Protein AF-A0A7S0G365-F1 (afdb_monomer)

Sequence (136 aa):
HHSSVAAAFGAGLSSCVVVDIGHSSGYVVCIEDGTAVAESRVKIPYGGREVSAAIQVIADQYCERDICEGIDESDEETVLVAVKEQLCDASGEDNDSLAIANVVLKDDRNLRVSIGVGLRSVAVSGLFYPKLLHVL

Radius of gyration: 17.6 Å; Cα contacts (8 Å, |Δi|>4): 220; chains: 1; bounding box: 40×25×46 Å

Nearest PDB structures (foldseek):
  8qr1-assembly1_G  TM=7.376E-01  e=2.708E-07  Homo sapiens
  9c6n-assembly1_J  TM=7.480E-01  e=2.014E-07  Homo sapiens
  8xvt-assembly1_K  TM=7.606E-01  e=7.860E-07  Homo sapiens
  6uc4-assembly1_D  TM=7.571E-01  e=1.057E-06  Oryctolagus cuniculus
  8ib8-assembly1_S  TM=6.939E-01  e=6.660E-05  Homo sapiens

pLDDT: mean 89.51, std 8.68, range [53.69, 98.06]

InterPro domains:
  IPR004000 Actin family [PF00022] (3-58)
  IPR043129 ATPase, nucleotide binding domain [SSF53067] (12-106)

Mean predicted aligned error: 4.84 Å

Solvent-accessible surface area (backbone atoms only — not comparable to full-atom values): 7763 Å² total; per-residue (Å²): 117,68,64,53,42,50,50,30,57,76,70,72,40,46,60,49,75,42,76,48,76,36,55,70,32,26,36,35,33,36,32,51,84,62,38,70,45,74,89,55,55,42,81,36,89,47,27,56,47,40,32,32,52,27,37,53,45,52,27,66,75,72,42,98,56,54,90,55,68,93,54,55,80,91,44,39,64,58,47,37,47,38,40,43,76,71,61,42,43,81,80,77,80,71,59,100,52,76,45,74,30,79,34,72,45,96,84,72,47,78,45,80,49,77,45,53,48,70,58,24,32,56,24,52,45,17,81,84,41,58,66,49,45,74,71,91

Structure (mmCIF, N/CA/C/O backbone):
data_AF-A0A7S0G365-F1
#
_entry.id   AF-A0A7S0G365-F1
#
loop_
_atom_site.group_PDB
_atom_site.id
_atom_site.type_symbol
_atom_site.label_atom_id
_atom_site.label_alt_id
_atom_site.label_comp_id
_atom_site.label_asym_id
_atom_site.label_entity_id
_atom_site.label_seq_id
_atom_site.pdbx_PDB_ins_code
_atom_site.Cartn_x
_atom_site.Cartn_y
_atom_site.Cartn_z
_atom_site.occupancy
_atom_site.B_iso_or_equiv
_atom_site.auth_seq_id
_atom_site.auth_comp_id
_atom_site.auth_asym_id
_atom_site.auth_atom_id
_atom_site.pdbx_PDB_model_num
ATOM 1 N N . HIS A 1 1 ? -14.511 6.870 10.436 1.00 55.38 1 HIS A N 1
ATOM 2 C CA . HIS A 1 1 ? -15.273 6.638 11.689 1.00 55.38 1 HIS A CA 1
ATOM 3 C C . HIS A 1 1 ? -16.167 5.415 11.547 1.00 55.38 1 HIS A C 1
ATOM 5 O O . HIS A 1 1 ? -15.968 4.471 12.292 1.00 55.38 1 HIS A O 1
ATOM 11 N N . HIS A 1 2 ? -17.094 5.394 10.584 1.00 75.62 2 HIS A N 1
ATOM 12 C CA . HIS A 1 2 ? -17.941 4.218 10.335 1.00 75.62 2 HIS A CA 1
ATOM 13 C C . HIS A 1 2 ? -17.197 3.066 9.641 1.00 75.62 2 HIS A C 1
ATOM 15 O O . HIS A 1 2 ? -17.532 1.910 9.864 1.00 75.62 2 HIS A O 1
ATOM 21 N N . SER A 1 3 ? -16.153 3.376 8.866 1.00 87.38 3 SER A N 1
ATOM 22 C CA . SER A 1 3 ? -15.296 2.402 8.177 1.00 87.38 3 SER A CA 1
ATOM 23 C C . SER A 1 3 ? -14.653 1.380 9.120 1.00 87.38 3 SER A C 1
ATOM 25 O O . SER A 1 3 ? -14.693 0.191 8.837 1.00 87.38 3 SER A O 1
ATOM 27 N N . SER A 1 4 ? -14.135 1.807 10.275 1.00 92.94 4 SER A N 1
ATOM 28 C CA . SER A 1 4 ? -13.474 0.904 11.226 1.00 92.94 4 SER A CA 1
ATOM 29 C C . SER A 1 4 ? -14.434 -0.003 11.979 1.00 92.94 4 SER A C 1
ATOM 31 O O . SER A 1 4 ? -14.137 -1.171 12.190 1.00 92.94 4 SER A O 1
ATOM 33 N N . VAL A 1 5 ? -15.602 0.518 12.356 1.00 95.06 5 VAL A N 1
ATOM 34 C CA . VAL A 1 5 ? -16.660 -0.298 12.965 1.00 95.06 5 VAL A CA 1
ATOM 35 C C . VAL A 1 5 ? -17.181 -1.315 11.947 1.00 95.06 5 VAL A C 1
ATOM 37 O O . VAL A 1 5 ? -17.337 -2.486 12.274 1.00 95.06 5 VAL A O 1
ATOM 40 N N . ALA A 1 6 ? -17.376 -0.900 10.690 1.00 95.31 6 ALA A N 1
ATOM 41 C CA . ALA A 1 6 ? -17.756 -1.804 9.610 1.00 95.31 6 ALA A CA 1
ATOM 42 C C . ALA A 1 6 ? -16.692 -2.885 9.352 1.00 95.31 6 ALA A C 1
ATOM 44 O O . ALA A 1 6 ? -17.052 -4.044 9.174 1.00 95.31 6 ALA A O 1
ATOM 45 N N . ALA A 1 7 ? -15.401 -2.536 9.387 1.00 96.00 7 ALA A N 1
ATOM 46 C CA . ALA A 1 7 ? -14.306 -3.497 9.261 1.00 96.00 7 ALA A CA 1
ATOM 47 C C . ALA A 1 7 ? -14.306 -4.518 10.412 1.00 96.00 7 ALA A C 1
ATOM 49 O O . ALA A 1 7 ? -14.220 -5.718 10.164 1.00 96.00 7 ALA A O 1
ATOM 50 N N . ALA A 1 8 ? -14.480 -4.059 11.656 1.00 96.94 8 ALA A N 1
ATOM 51 C CA . ALA A 1 8 ? -14.575 -4.936 12.823 1.00 96.94 8 ALA A CA 1
ATOM 52 C C . ALA A 1 8 ? -15.781 -5.886 12.737 1.00 96.94 8 ALA A C 1
ATOM 54 O O . ALA A 1 8 ? -15.631 -7.089 12.948 1.00 96.94 8 ALA A O 1
ATOM 55 N N . PHE A 1 9 ? -16.955 -5.387 12.330 1.00 95.44 9 PHE A N 1
ATOM 56 C CA . PHE A 1 9 ? -18.125 -6.234 12.082 1.00 95.44 9 PHE A CA 1
ATOM 57 C C . PHE A 1 9 ? -17.911 -7.222 10.937 1.00 95.44 9 PHE A C 1
ATOM 59 O O . PHE A 1 9 ? -18.267 -8.389 11.080 1.00 95.44 9 PHE A O 1
ATOM 66 N N . GLY A 1 10 ? -17.299 -6.789 9.833 1.00 95.94 10 GLY A N 1
ATOM 67 C CA . GLY A 1 10 ? -16.944 -7.667 8.718 1.00 95.94 10 GLY A CA 1
ATOM 68 C C . GLY A 1 10 ? -15.988 -8.791 9.128 1.00 95.94 10 GLY A C 1
ATOM 69 O O . GLY A 1 10 ? -16.073 -9.889 8.585 1.00 95.94 10 GLY A O 1
ATOM 70 N N . ALA A 1 11 ? -15.134 -8.543 10.124 1.00 96.69 11 ALA A N 1
ATOM 71 C CA . ALA A 1 11 ? -14.239 -9.533 10.718 1.00 96.69 11 ALA A CA 1
ATOM 72 C C . ALA A 1 11 ? -14.871 -10.348 11.869 1.00 96.69 11 ALA A C 1
ATOM 74 O O . ALA A 1 11 ? -14.240 -11.274 12.372 1.00 96.69 11 ALA A O 1
ATOM 75 N N . GLY A 1 12 ? -16.094 -10.022 12.306 1.00 96.81 12 GLY A N 1
ATOM 76 C CA . GLY A 1 12 ? -16.760 -10.690 13.431 1.00 96.81 12 GLY A CA 1
ATOM 77 C C . GLY A 1 12 ? -16.153 -10.375 14.803 1.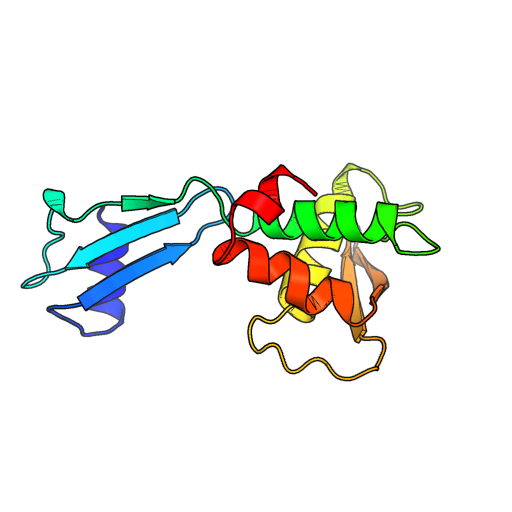00 96.81 12 GLY A C 1
ATOM 78 O O . GLY A 1 12 ? -16.288 -11.172 15.730 1.00 96.81 12 GLY A O 1
ATOM 79 N N . LEU A 1 13 ? -15.477 -9.233 14.944 1.00 97.06 13 LEU A N 1
ATOM 80 C CA . LEU A 1 13 ? -14.803 -8.819 16.172 1.00 97.06 13 LEU A CA 1
ATOM 81 C C . LEU A 1 13 ? -15.591 -7.697 16.856 1.00 97.06 13 LEU A C 1
ATOM 83 O O . LEU A 1 13 ? -15.786 -6.624 16.290 1.00 97.06 13 LEU A O 1
ATOM 87 N N . SER A 1 14 ? -16.032 -7.932 18.094 1.00 93.81 14 SER A N 1
ATOM 88 C CA . SER A 1 14 ? -16.685 -6.904 18.918 1.00 93.81 14 SER A CA 1
ATOM 89 C C . SER A 1 14 ? -15.685 -5.985 19.623 1.00 93.81 14 SER A C 1
ATOM 91 O O . SER A 1 14 ? -16.026 -4.846 19.934 1.00 93.81 14 SER A O 1
ATOM 93 N N . SER A 1 15 ? -14.457 -6.463 19.848 1.00 97.31 15 SER A N 1
ATOM 94 C CA . SER A 1 15 ? -13.352 -5.708 20.434 1.00 97.31 15 SER A CA 1
ATOM 95 C C . SER A 1 15 ? -12.052 -6.029 19.697 1.00 97.31 15 SER A C 1
ATOM 97 O O . SER A 1 15 ? -11.675 -7.196 19.574 1.00 97.31 15 SER A O 1
ATOM 99 N N . CYS A 1 16 ? -11.399 -5.007 19.146 1.00 98.00 16 CYS A N 1
ATOM 100 C CA . CYS A 1 16 ? -10.160 -5.139 18.376 1.00 98.00 16 CYS A CA 1
ATOM 101 C C . CYS A 1 16 ? -9.487 -3.778 18.161 1.00 98.00 16 CYS A C 1
ATOM 103 O O . CYS A 1 16 ? -10.066 -2.729 18.433 1.00 98.00 16 CYS A O 1
ATOM 105 N N . VAL A 1 17 ? -8.284 -3.779 17.588 1.00 97.88 17 VAL A N 1
ATOM 106 C CA . VAL A 1 17 ? -7.667 -2.572 17.023 1.00 97.88 17 VAL A CA 1
ATOM 107 C C . VAL A 1 17 ? -7.767 -2.654 15.508 1.00 97.88 17 VAL A C 1
ATOM 109 O O . VAL A 1 17 ? -7.342 -3.640 14.912 1.00 97.88 17 VAL A O 1
ATOM 112 N N . VAL A 1 18 ? -8.323 -1.618 14.887 1.00 97.62 18 VAL A N 1
ATOM 113 C CA . VAL A 1 18 ? -8.343 -1.484 13.431 1.00 97.62 18 VAL A CA 1
ATOM 114 C C . VAL A 1 18 ? -7.209 -0.561 13.022 1.00 97.62 18 VAL A C 1
ATOM 116 O O . VAL A 1 18 ? -7.151 0.585 13.471 1.00 97.62 18 VAL A O 1
ATOM 119 N N . VAL A 1 19 ? -6.331 -1.069 12.160 1.00 96.69 19 VAL A N 1
ATOM 120 C CA . VAL A 1 19 ? -5.300 -0.299 11.462 1.00 96.69 19 VAL A CA 1
ATOM 121 C C . VAL A 1 19 ? -5.712 -0.237 9.996 1.00 96.69 19 VAL A C 1
ATOM 123 O O . VAL A 1 19 ? -5.690 -1.248 9.300 1.00 96.69 19 VAL A O 1
ATOM 126 N N . ASP A 1 20 ? -6.142 0.936 9.549 1.00 94.94 20 ASP A N 1
ATOM 127 C CA . ASP A 1 20 ? -6.583 1.191 8.178 1.00 94.94 20 ASP A CA 1
ATOM 128 C C . ASP A 1 20 ? -5.510 2.030 7.482 1.00 94.94 20 ASP A C 1
ATOM 130 O O . ASP A 1 20 ? -5.277 3.177 7.871 1.00 94.94 20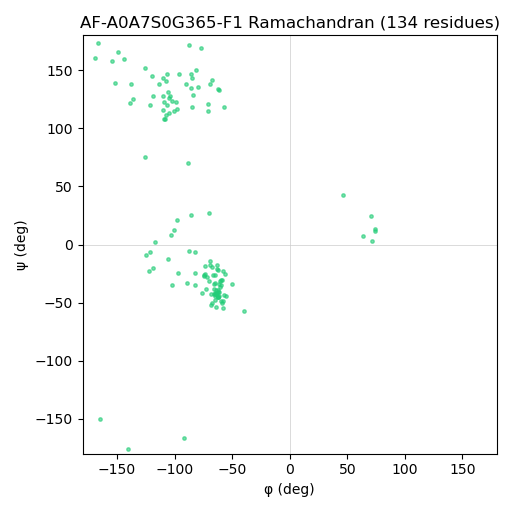 ASP A O 1
ATOM 134 N N . ILE A 1 21 ? -4.817 1.446 6.503 1.00 94.56 21 ILE A N 1
ATOM 135 C CA . ILE A 1 21 ? -3.787 2.120 5.706 1.00 94.56 21 ILE A CA 1
ATOM 136 C C . ILE A 1 21 ? -4.356 2.338 4.309 1.00 94.56 21 ILE A C 1
ATOM 138 O O . ILE A 1 21 ? -4.515 1.398 3.534 1.00 94.56 21 ILE A O 1
ATOM 142 N N . GLY A 1 22 ? -4.660 3.593 3.990 1.00 94.06 22 GLY A N 1
ATOM 143 C CA . GLY A 1 22 ? -5.161 3.984 2.682 1.00 94.06 22 GLY A CA 1
ATOM 144 C C . GLY A 1 22 ? -4.053 4.396 1.715 1.00 94.06 22 GLY A C 1
ATOM 145 O O . GLY A 1 22 ? -2.859 4.201 1.943 1.00 94.06 22 GLY A O 1
ATOM 146 N N . HIS A 1 23 ? -4.465 5.031 0.619 1.00 94.69 23 HIS A N 1
ATOM 147 C CA . HIS A 1 23 ? -3.545 5.515 -0.407 1.00 94.69 23 HIS A CA 1
ATOM 148 C C . HIS A 1 23 ? -2.665 6.675 0.090 1.00 94.69 23 HIS A C 1
ATOM 150 O O . HIS A 1 23 ? -1.457 6.572 -0.006 1.00 94.69 23 HIS A O 1
ATOM 156 N N . SER A 1 24 ? -3.219 7.745 0.667 1.00 93.06 24 SER A N 1
ATOM 157 C CA . SER A 1 24 ? -2.436 8.927 1.104 1.00 93.06 24 SER A CA 1
ATOM 158 C C . SER A 1 24 ? -2.482 9.190 2.612 1.00 93.06 24 SER A C 1
ATOM 160 O O . SER A 1 24 ? -2.017 10.218 3.099 1.00 93.06 24 SER A O 1
ATOM 162 N N . SER A 1 25 ? -3.170 8.332 3.359 1.00 94.00 25 SER A N 1
ATOM 163 C CA . SER A 1 25 ? -3.288 8.427 4.812 1.00 94.00 25 SER A CA 1
ATOM 164 C C . SER A 1 25 ? -3.918 7.161 5.365 1.00 94.00 25 SER A C 1
ATOM 166 O O . SER A 1 25 ? -4.651 6.470 4.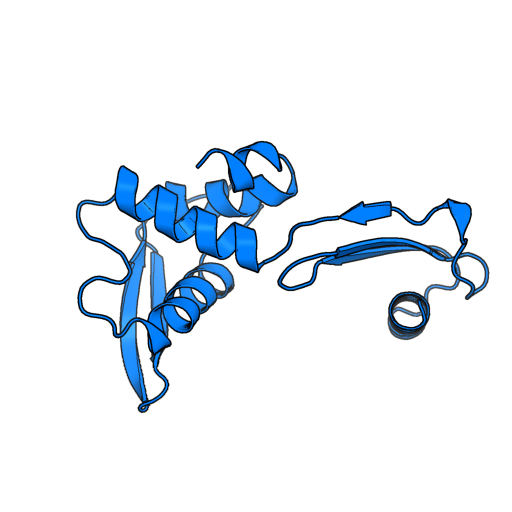656 1.00 94.00 25 SER A O 1
ATOM 168 N N . GLY A 1 26 ? -3.723 6.939 6.655 1.00 93.94 26 GLY A N 1
ATOM 169 C CA . GLY A 1 26 ? -4.380 5.894 7.415 1.00 93.94 26 GLY A CA 1
ATOM 170 C C . GLY A 1 26 ? -4.773 6.353 8.812 1.00 93.94 26 GLY A C 1
ATOM 171 O O . GLY A 1 26 ? -4.600 7.517 9.196 1.00 93.94 26 GLY A O 1
ATOM 172 N N . TYR A 1 27 ? -5.306 5.428 9.596 1.00 95.62 27 TYR A N 1
ATOM 173 C CA . TYR A 1 27 ? -5.583 5.649 11.005 1.00 95.62 27 TYR A CA 1
ATOM 174 C C . TYR A 1 27 ? -5.581 4.341 11.798 1.00 95.62 27 TYR A C 1
ATOM 176 O O . TYR A 1 27 ? -5.808 3.256 11.267 1.00 95.62 27 TYR A O 1
ATOM 184 N N . VAL A 1 28 ? -5.363 4.480 13.101 1.00 97.31 28 VAL A N 1
ATOM 185 C CA . VAL A 1 28 ? -5.515 3.425 14.103 1.00 97.31 28 VAL A CA 1
ATOM 186 C C . VAL A 1 28 ? -6.666 3.807 15.022 1.00 97.31 28 VAL A C 1
ATOM 188 O O . VAL A 1 28 ? -6.801 4.977 15.387 1.00 97.31 28 VAL A O 1
ATOM 191 N N . VAL A 1 29 ? -7.513 2.847 15.383 1.00 97.75 29 VAL A N 1
ATOM 192 C CA . VAL A 1 29 ? -8.594 3.059 16.353 1.00 97.75 29 VAL A CA 1
ATOM 193 C C . VAL A 1 29 ? -8.941 1.765 17.080 1.00 97.75 29 VAL A C 1
ATOM 195 O O . VAL A 1 29 ? -9.023 0.701 16.465 1.00 97.75 29 VAL A O 1
ATOM 198 N N . CYS A 1 30 ? -9.177 1.858 18.385 1.00 98.06 30 CYS A N 1
ATOM 199 C CA . CYS A 1 30 ? -9.727 0.763 19.173 1.00 98.06 30 CYS A CA 1
ATOM 200 C C . CYS A 1 30 ? -11.243 0.677 18.973 1.00 98.06 30 CYS A C 1
ATOM 202 O O . CYS A 1 30 ? -11.952 1.689 18.996 1.00 98.06 30 CYS A O 1
ATOM 204 N N . ILE A 1 31 ? -11.730 -0.544 18.793 1.00 97.88 31 ILE A N 1
ATOM 205 C CA . ILE A 1 31 ? -13.141 -0.902 18.819 1.00 97.88 31 ILE A CA 1
ATOM 206 C C . ILE A 1 31 ? -13.413 -1.620 20.137 1.00 97.88 31 ILE A C 1
ATOM 208 O O . ILE A 1 31 ? -12.682 -2.541 20.496 1.00 97.88 31 ILE A O 1
ATOM 212 N N . GLU A 1 32 ? -14.459 -1.205 20.839 1.00 97.25 32 GLU A N 1
ATOM 213 C CA . GLU A 1 32 ? -14.933 -1.810 22.081 1.00 97.25 32 GLU A CA 1
ATOM 214 C C . GLU A 1 32 ? -16.458 -1.922 22.020 1.00 97.25 32 GLU A C 1
ATOM 216 O O . GLU A 1 32 ? -17.149 -0.950 21.703 1.00 97.25 32 GLU A O 1
ATOM 221 N N . ASP A 1 33 ? -16.972 -3.136 22.220 1.00 95.31 33 ASP A N 1
ATOM 222 C CA . ASP A 1 33 ? -18.390 -3.495 22.099 1.00 95.31 33 ASP A CA 1
ATOM 223 C C . ASP A 1 33 ? -19.070 -2.952 20.829 1.00 95.31 33 ASP A C 1
ATOM 225 O O . ASP A 1 33 ? -20.193 -2.447 20.841 1.00 95.31 33 ASP A O 1
ATOM 229 N N . GLY A 1 34 ? -18.369 -3.050 19.693 1.00 92.12 34 GLY A N 1
ATOM 230 C CA . GLY A 1 34 ? -18.862 -2.584 18.393 1.00 92.12 34 GLY A CA 1
ATOM 231 C C . GLY A 1 34 ? -18.857 -1.061 18.219 1.00 92.12 34 GLY A C 1
ATOM 232 O O . GLY A 1 34 ? -19.446 -0.546 17.268 1.00 92.12 34 GLY A O 1
ATOM 233 N N . THR A 1 35 ? -18.187 -0.322 19.104 1.00 95.00 35 THR A N 1
ATOM 234 C CA . THR A 1 35 ? -18.071 1.139 19.043 1.00 95.00 35 THR A CA 1
ATOM 235 C C . THR A 1 35 ? -16.619 1.579 18.921 1.00 95.00 35 THR A C 1
ATOM 237 O O . THR A 1 35 ? -15.716 0.951 19.457 1.00 95.00 35 THR A O 1
ATOM 240 N N . ALA A 1 36 ? -16.367 2.661 18.183 1.00 96.38 36 ALA A N 1
ATOM 241 C CA . ALA A 1 36 ? -15.020 3.210 18.048 1.00 96.38 36 ALA A CA 1
ATOM 242 C C . ALA A 1 36 ? -14.690 4.152 19.216 1.00 96.38 36 ALA A C 1
ATOM 244 O O . ALA A 1 36 ? -15.313 5.211 19.334 1.00 96.38 36 ALA A O 1
ATOM 245 N N . VAL A 1 37 ? -13.664 3.819 20.001 1.00 96.81 37 VAL A N 1
ATOM 246 C CA . VAL A 1 37 ? -13.198 4.614 21.149 1.00 96.81 37 VAL A CA 1
ATOM 247 C C . VAL A 1 37 ? -12.524 5.891 20.649 1.00 96.81 37 VAL A C 1
ATOM 249 O O . VAL A 1 37 ? -11.500 5.837 19.959 1.00 96.81 37 VAL A O 1
ATOM 252 N N . ALA A 1 38 ? -13.102 7.055 20.952 1.00 94.50 38 ALA A N 1
ATOM 253 C CA . ALA A 1 38 ? -12.726 8.310 20.306 1.00 94.50 38 ALA A CA 1
ATOM 254 C C . ALA A 1 38 ? -11.295 8.760 20.634 1.00 94.50 38 ALA A C 1
ATOM 256 O O . ALA A 1 38 ? -10.576 9.219 19.748 1.00 94.50 38 ALA A O 1
ATOM 257 N N . GLU A 1 39 ? -10.879 8.561 21.877 1.00 96.38 39 GLU A N 1
ATOM 258 C CA . GLU A 1 39 ? -9.590 8.962 22.436 1.00 96.38 39 GLU A CA 1
ATOM 259 C C . GLU A 1 39 ? -8.436 8.077 21.942 1.00 96.38 39 GLU A C 1
ATOM 261 O O . GLU A 1 39 ? -7.279 8.481 21.999 1.00 96.38 39 GLU A O 1
ATOM 266 N N . SER A 1 40 ? -8.742 6.885 21.418 1.00 96.62 40 SER A N 1
ATOM 267 C CA . SER A 1 40 ? -7.744 5.949 20.878 1.00 96.62 40 SER A CA 1
ATOM 268 C C . SER A 1 40 ? -7.312 6.260 19.441 1.00 96.62 40 SER A C 1
ATOM 270 O O . SER A 1 40 ? -6.432 5.596 18.896 1.00 96.62 40 SER A O 1
ATOM 272 N N . ARG A 1 41 ? -7.960 7.233 18.788 1.00 95.38 41 ARG A N 1
ATOM 273 C CA . ARG A 1 41 ? -7.754 7.510 17.365 1.00 95.38 41 ARG A CA 1
ATOM 274 C C . ARG A 1 41 ? -6.383 8.131 17.125 1.00 95.38 41 ARG A C 1
ATOM 276 O O . ARG A 1 41 ? -6.111 9.242 17.572 1.00 95.38 41 ARG A O 1
ATOM 283 N N . VAL A 1 42 ? -5.571 7.470 16.308 1.00 96.88 42 VAL A N 1
ATOM 284 C CA . VAL A 1 42 ? -4.279 7.989 15.845 1.00 96.88 42 VAL A CA 1
ATOM 285 C C . VAL A 1 42 ? -4.312 8.125 14.329 1.00 96.88 42 VAL A C 1
ATOM 287 O O . VAL A 1 42 ? -4.655 7.176 13.629 1.00 96.88 42 VAL A O 1
ATOM 290 N N . LYS A 1 43 ? -3.963 9.304 13.805 1.00 95.19 43 LYS A N 1
ATOM 291 C CA . LYS A 1 43 ? -3.839 9.534 12.358 1.00 95.19 43 LYS A CA 1
ATOM 292 C C . LYS A 1 43 ? -2.448 9.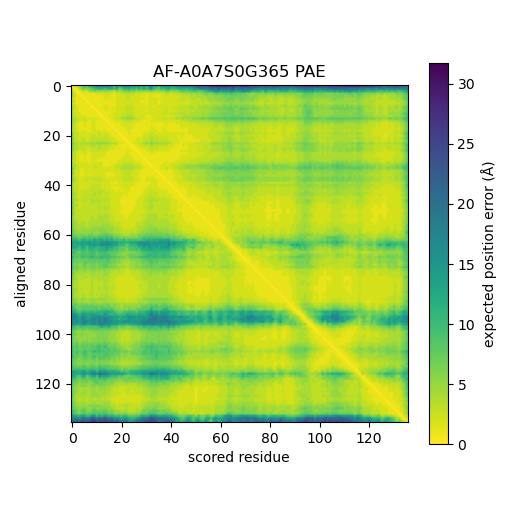126 11.879 1.00 95.19 43 LYS A C 1
ATOM 294 O O . LYS A 1 43 ? -1.452 9.536 12.468 1.00 95.19 43 LYS A O 1
ATOM 299 N N . ILE A 1 44 ? -2.398 8.412 10.761 1.00 95.38 44 ILE A N 1
ATOM 300 C CA . ILE A 1 44 ? -1.178 8.106 10.017 1.00 95.38 44 ILE A CA 1
ATOM 301 C C . ILE A 1 44 ? -1.167 9.006 8.767 1.00 95.38 44 ILE A C 1
ATOM 303 O O . ILE A 1 44 ? -2.060 8.883 7.927 1.00 95.38 44 ILE A O 1
ATOM 307 N N . PRO A 1 45 ? -0.235 9.968 8.634 1.00 94.69 45 PRO A N 1
ATOM 308 C CA . PRO A 1 45 ? -0.242 10.953 7.548 1.00 94.69 45 PRO A CA 1
ATOM 309 C C . PRO A 1 45 ? 0.453 10.460 6.265 1.00 94.69 45 PRO A C 1
ATOM 311 O O . PRO A 1 45 ? 0.959 11.278 5.509 1.00 94.69 45 PRO A O 1
ATOM 314 N N . TYR A 1 46 ? 0.504 9.147 6.055 1.00 94.75 46 TYR A N 1
ATOM 315 C CA . TYR A 1 46 ? 1.104 8.489 4.897 1.00 94.75 46 TYR A CA 1
ATOM 316 C C . TYR A 1 46 ? 0.356 7.184 4.601 1.00 94.75 46 TYR A C 1
ATOM 318 O O . TYR A 1 46 ? -0.421 6.696 5.432 1.00 94.75 46 TYR A O 1
ATOM 326 N N . GLY A 1 47 ? 0.582 6.628 3.419 1.00 94.38 47 GLY A N 1
ATOM 327 C CA . GLY A 1 47 ? -0.009 5.384 2.959 1.00 94.38 47 GLY A CA 1
ATOM 328 C C . GLY A 1 47 ? 0.712 4.810 1.742 1.00 94.38 47 GLY A C 1
ATOM 329 O O . GLY A 1 47 ? 1.917 4.979 1.560 1.00 94.38 47 GLY A O 1
ATOM 330 N N . GLY A 1 48 ? -0.032 4.101 0.896 1.00 94.81 48 GLY A N 1
ATOM 331 C CA . GLY A 1 48 ? 0.521 3.447 -0.293 1.00 94.81 48 GLY A CA 1
ATOM 332 C C . GLY A 1 48 ? 1.117 4.393 -1.349 1.00 94.81 48 GLY A C 1
ATOM 333 O O . GLY A 1 48 ? 1.928 3.945 -2.159 1.00 94.81 48 GLY A O 1
ATOM 334 N N . ARG A 1 49 ? 0.731 5.673 -1.362 1.00 95.00 49 ARG A N 1
ATOM 335 C CA . ARG A 1 49 ? 1.261 6.712 -2.254 1.00 95.00 49 ARG A CA 1
ATOM 336 C C . ARG A 1 49 ? 2.710 7.004 -1.920 1.00 95.00 49 ARG A C 1
ATOM 338 O O . ARG A 1 49 ? 3.548 6.959 -2.809 1.00 95.00 49 ARG A O 1
ATOM 345 N N . GLU A 1 50 ? 3.006 7.250 -0.650 1.00 94.50 50 GLU A N 1
ATOM 346 C CA . GLU A 1 50 ? 4.364 7.552 -0.206 1.00 94.50 50 GLU A CA 1
ATOM 347 C C . GLU A 1 50 ? 5.292 6.346 -0.409 1.00 94.50 50 GLU A C 1
ATOM 349 O O . GLU A 1 50 ? 6.448 6.524 -0.775 1.00 94.50 50 GLU A O 1
ATOM 354 N N . VAL A 1 51 ? 4.781 5.115 -0.272 1.00 93.69 51 VAL A N 1
ATOM 355 C CA . VAL A 1 51 ? 5.535 3.904 -0.648 1.00 93.69 51 VAL A CA 1
ATOM 356 C C . VAL A 1 51 ? 5.855 3.897 -2.147 1.00 93.69 51 VAL A C 1
ATOM 358 O O . VAL A 1 51 ? 6.988 3.626 -2.527 1.00 93.69 51 VAL A O 1
ATOM 361 N N . SER A 1 52 ? 4.882 4.226 -3.003 1.00 93.94 52 SER A N 1
ATOM 362 C CA . SER A 1 52 ? 5.086 4.286 -4.462 1.00 93.94 52 SER A CA 1
ATOM 363 C C . SER A 1 52 ? 6.087 5.383 -4.848 1.00 93.94 52 SER A C 1
ATOM 365 O O . SER A 1 52 ? 6.944 5.166 -5.698 1.00 93.94 52 SER A O 1
ATOM 367 N N . ALA A 1 53 ? 6.032 6.536 -4.178 1.00 91.81 53 ALA A N 1
ATOM 368 C CA . ALA A 1 53 ? 6.998 7.616 -4.359 1.00 91.81 53 ALA A CA 1
ATOM 369 C C . ALA A 1 53 ? 8.413 7.192 -3.930 1.00 91.81 53 ALA A C 1
ATOM 371 O O . ALA A 1 53 ? 9.371 7.436 -4.655 1.00 91.81 53 ALA A O 1
ATOM 372 N N . ALA A 1 54 ? 8.549 6.489 -2.800 1.00 91.25 54 ALA A N 1
ATOM 373 C CA . ALA A 1 54 ? 9.840 5.973 -2.350 1.00 91.25 54 ALA A CA 1
ATOM 374 C C . ALA A 1 54 ? 10.457 4.978 -3.351 1.00 91.25 54 ALA A C 1
ATOM 376 O O . ALA A 1 54 ? 11.674 4.970 -3.517 1.00 91.25 54 ALA A O 1
ATOM 377 N N . ILE A 1 55 ? 9.644 4.173 -4.051 1.00 90.88 55 ILE A N 1
ATOM 378 C CA . ILE A 1 55 ? 10.120 3.303 -5.142 1.00 90.88 55 ILE A CA 1
ATOM 379 C C . ILE A 1 55 ? 10.764 4.136 -6.252 1.00 90.88 55 ILE A C 1
ATOM 381 O O . ILE A 1 55 ? 11.881 3.816 -6.650 1.00 90.88 55 ILE A O 1
ATOM 385 N N . GLN A 1 56 ? 10.100 5.203 -6.714 1.00 90.31 56 GLN A N 1
ATOM 386 C CA . GLN A 1 56 ? 10.653 6.085 -7.749 1.00 90.31 56 GLN A CA 1
ATOM 387 C C . GLN A 1 56 ? 11.993 6.673 -7.304 1.00 90.31 56 GLN A C 1
ATOM 389 O O . GLN A 1 56 ? 12.981 6.557 -8.019 1.00 90.31 56 GLN A O 1
ATOM 394 N N . VAL A 1 57 ? 12.071 7.219 -6.086 1.00 89.12 57 VAL A N 1
ATOM 395 C CA . VAL A 1 57 ? 13.312 7.852 -5.622 1.00 89.12 57 VAL A CA 1
ATOM 396 C C . VAL A 1 57 ? 14.458 6.848 -5.473 1.00 89.12 57 VAL A C 1
ATOM 398 O O . VAL A 1 57 ? 15.587 7.121 -5.884 1.00 89.12 57 VAL A O 1
ATOM 401 N N . ILE A 1 58 ? 14.194 5.662 -4.918 1.00 87.12 58 ILE A N 1
ATOM 402 C CA . ILE A 1 58 ? 15.210 4.604 -4.833 1.00 87.12 58 ILE A CA 1
ATOM 403 C C . ILE A 1 58 ? 15.649 4.187 -6.246 1.00 87.12 58 ILE A C 1
ATOM 405 O O . ILE A 1 58 ? 16.835 3.945 -6.474 1.00 87.12 58 ILE A O 1
ATOM 409 N N . ALA A 1 59 ? 14.723 4.109 -7.201 1.00 87.31 59 ALA A N 1
ATOM 410 C CA . ALA A 1 59 ? 15.050 3.752 -8.572 1.00 87.31 59 ALA A CA 1
ATOM 411 C C . ALA A 1 59 ? 15.942 4.807 -9.232 1.00 87.31 59 ALA A C 1
ATOM 413 O O . ALA A 1 59 ? 16.999 4.453 -9.747 1.00 87.31 59 ALA A O 1
ATOM 414 N N . ASP A 1 60 ? 15.588 6.086 -9.120 1.00 87.12 60 ASP A N 1
ATOM 415 C CA . ASP A 1 60 ? 16.355 7.202 -9.682 1.00 87.12 60 ASP A CA 1
ATOM 416 C C . ASP A 1 60 ? 17.778 7.280 -9.118 1.00 87.12 60 ASP A C 1
ATOM 418 O O . ASP A 1 60 ? 18.720 7.657 -9.815 1.00 87.12 60 ASP A O 1
ATOM 422 N N . GLN A 1 61 ? 17.949 6.932 -7.840 1.00 85.25 61 GLN A N 1
ATOM 423 C CA . GLN A 1 61 ? 19.247 6.998 -7.169 1.00 85.25 61 GLN A CA 1
ATOM 424 C C . GLN A 1 61 ? 20.139 5.782 -7.441 1.00 85.25 61 GLN A C 1
ATOM 426 O O . GLN A 1 61 ? 21.363 5.927 -7.477 1.00 85.25 61 GLN A O 1
ATOM 431 N N . TYR A 1 62 ? 19.557 4.586 -7.574 1.00 83.12 62 TYR A N 1
ATOM 432 C CA . TYR A 1 62 ? 20.317 3.332 -7.511 1.00 83.12 62 TYR A CA 1
ATOM 433 C C . TYR A 1 62 ? 20.142 2.408 -8.720 1.00 83.12 62 TYR A C 1
ATOM 435 O O . TYR A 1 62 ? 20.880 1.426 -8.825 1.00 83.12 62 TYR A O 1
ATOM 443 N N . CYS A 1 63 ? 19.208 2.682 -9.633 1.00 79.62 63 CYS A N 1
ATOM 444 C CA . CYS A 1 63 ? 19.056 1.907 -10.862 1.00 79.62 63 CYS A CA 1
ATOM 445 C C . CYS A 1 63 ? 19.787 2.568 -12.031 1.00 79.62 63 CYS A C 1
ATOM 447 O O . CYS A 1 63 ? 19.841 3.785 -12.158 1.00 79.62 63 CYS A O 1
ATOM 449 N N . GLU A 1 64 ? 20.318 1.743 -12.936 1.00 76.00 64 GLU A N 1
ATOM 450 C CA . GLU A 1 64 ? 20.923 2.227 -14.187 1.00 76.00 64 GLU A CA 1
ATOM 451 C C . GLU A 1 64 ? 19.889 2.841 -15.143 1.00 76.00 64 GLU A C 1
ATOM 453 O O . GLU A 1 64 ? 20.256 3.566 -16.068 1.00 76.00 64 GLU A O 1
ATOM 458 N N . ARG A 1 65 ? 18.605 2.521 -14.947 1.00 74.38 65 ARG A N 1
ATOM 459 C CA . ARG A 1 65 ? 17.482 3.010 -15.744 1.00 74.38 65 ARG A CA 1
ATOM 460 C C . ARG A 1 65 ? 16.321 3.373 -14.833 1.00 74.38 65 ARG A C 1
ATOM 462 O O . ARG A 1 65 ? 16.008 2.617 -13.913 1.00 74.38 65 ARG A O 1
ATOM 469 N N . ASP A 1 66 ? 15.689 4.496 -15.141 1.00 80.75 66 ASP A N 1
ATOM 470 C CA . ASP A 1 66 ? 14.443 4.924 -14.516 1.00 80.75 66 ASP A CA 1
ATOM 471 C C . ASP A 1 66 ? 13.336 3.896 -14.821 1.00 80.75 66 ASP A C 1
ATOM 473 O O . ASP A 1 66 ? 13.178 3.440 -15.959 1.00 80.75 66 ASP A O 1
ATOM 477 N N . ILE A 1 67 ? 12.581 3.508 -13.790 1.00 84.19 67 ILE A N 1
ATOM 478 C CA . ILE A 1 67 ? 11.445 2.580 -13.893 1.00 84.19 67 ILE A CA 1
ATOM 479 C C . ILE A 1 67 ? 10.377 3.119 -14.858 1.00 84.19 67 ILE A C 1
ATOM 481 O O . ILE A 1 67 ? 9.698 2.337 -15.530 1.00 84.19 67 ILE A O 1
ATOM 485 N N . CYS A 1 68 ? 10.262 4.441 -14.943 1.00 86.38 68 CYS A N 1
ATOM 486 C CA . CYS A 1 68 ? 9.312 5.170 -15.767 1.00 86.38 68 CYS A CA 1
ATOM 487 C C . CYS A 1 68 ? 9.942 5.708 -17.067 1.00 86.38 68 CYS A C 1
ATOM 489 O O . CYS A 1 68 ? 9.315 6.496 -17.775 1.00 86.38 68 CYS A O 1
ATOM 491 N N . GLU A 1 69 ? 11.151 5.267 -17.446 1.00 85.62 69 GLU A N 1
ATOM 492 C CA . GLU A 1 69 ? 11.825 5.758 -18.655 1.00 85.62 69 GLU A CA 1
ATOM 493 C C . GLU A 1 69 ? 10.967 5.549 -19.919 1.00 85.62 69 GLU A C 1
ATOM 495 O O . GLU A 1 69 ? 10.673 4.422 -20.329 1.00 85.62 69 GLU A O 1
ATOM 500 N N . GLY A 1 70 ? 10.598 6.650 -20.582 1.00 85.75 70 GLY A N 1
ATOM 501 C CA . GLY A 1 70 ? 9.791 6.623 -21.808 1.00 85.75 70 GLY A CA 1
ATOM 502 C C . GLY A 1 70 ? 8.308 6.299 -21.588 1.00 85.75 70 GLY A C 1
ATOM 503 O O . GLY A 1 70 ? 7.597 6.038 -22.563 1.00 85.75 70 GLY A O 1
ATOM 504 N N . ILE A 1 71 ? 7.849 6.309 -20.335 1.00 89.81 71 ILE A N 1
ATOM 505 C CA . ILE A 1 71 ? 6.437 6.237 -19.960 1.00 89.81 71 ILE A CA 1
ATOM 506 C C . ILE A 1 71 ? 5.849 7.653 -19.979 1.00 89.81 71 ILE A C 1
ATOM 508 O O . ILE A 1 71 ? 6.546 8.637 -19.748 1.00 89.81 71 ILE A O 1
ATOM 512 N N . ASP A 1 72 ? 4.574 7.764 -20.344 1.00 91.12 72 ASP A N 1
ATOM 513 C CA . ASP A 1 72 ? 3.849 9.033 -20.261 1.00 91.12 72 ASP A CA 1
ATOM 514 C C . ASP A 1 72 ? 3.627 9.383 -18.782 1.00 91.12 72 ASP A C 1
ATOM 516 O O . ASP A 1 72 ? 3.251 8.505 -18.006 1.00 91.12 72 ASP A O 1
ATOM 520 N N . GLU A 1 73 ? 3.801 10.650 -18.395 1.00 90.19 73 GLU A N 1
ATOM 521 C CA . GLU A 1 73 ? 3.598 11.132 -17.016 1.00 90.19 73 GLU A CA 1
ATOM 522 C C . GLU A 1 73 ? 2.234 10.693 -16.449 1.00 90.19 73 GLU A C 1
ATOM 524 O O . GLU A 1 73 ? 2.088 10.361 -15.272 1.00 90.19 73 GLU A O 1
ATOM 529 N N . SER A 1 74 ? 1.212 10.616 -17.307 1.00 91.06 74 SER A N 1
ATOM 530 C CA . SER A 1 74 ? -0.124 10.168 -16.918 1.00 91.06 74 SER A CA 1
ATOM 531 C C . SER A 1 74 ? -0.216 8.677 -16.561 1.00 91.06 74 SER A C 1
ATOM 533 O O . SER A 1 74 ? -1.191 8.279 -15.915 1.00 91.06 74 SER A O 1
ATOM 535 N N . ASP A 1 75 ? 0.761 7.859 -16.947 1.00 93.88 75 ASP A N 1
ATOM 536 C CA . ASP A 1 75 ? 0.838 6.416 -16.705 1.00 93.88 75 ASP A CA 1
ATOM 537 C C . ASP A 1 75 ? 1.861 6.026 -15.621 1.00 93.88 75 ASP A C 1
ATOM 539 O O . ASP A 1 75 ? 1.800 4.899 -15.122 1.00 93.88 75 ASP A O 1
ATOM 543 N N . GLU A 1 76 ? 2.744 6.934 -15.196 1.00 93.38 76 GLU A N 1
ATOM 544 C CA . GLU A 1 76 ? 3.788 6.665 -14.189 1.00 93.38 76 GLU A CA 1
ATOM 545 C C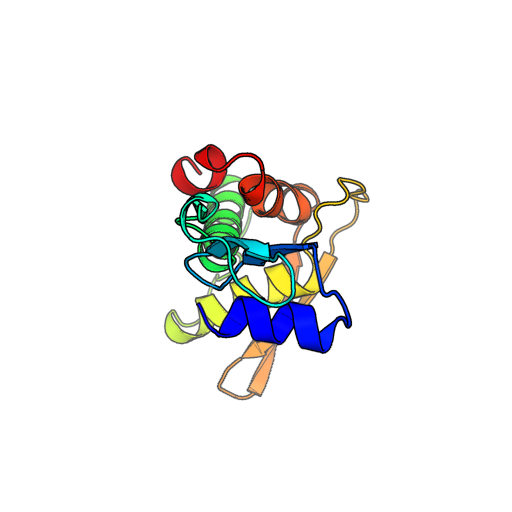 . GLU A 1 76 ? 3.219 6.112 -12.875 1.00 93.38 76 GLU A C 1
ATOM 547 O O . GLU A 1 76 ? 3.700 5.104 -12.353 1.00 93.38 76 GLU A O 1
ATOM 552 N N . GLU A 1 77 ? 2.125 6.695 -12.367 1.00 93.25 77 GLU A N 1
ATOM 553 C CA . GLU A 1 77 ? 1.468 6.200 -11.148 1.00 93.25 77 GLU A CA 1
ATOM 554 C C . GLU A 1 77 ? 0.982 4.751 -11.320 1.00 93.25 77 GLU A C 1
ATOM 556 O O . GLU A 1 77 ? 1.085 3.945 -10.395 1.00 93.25 77 GLU A O 1
ATOM 561 N N . THR A 1 78 ? 0.507 4.385 -12.515 1.00 95.75 78 THR A N 1
ATOM 562 C CA . THR A 1 78 ? 0.064 3.015 -12.817 1.00 95.75 78 THR A CA 1
ATOM 563 C C . THR A 1 78 ? 1.236 2.041 -12.740 1.00 95.75 78 THR A C 1
ATOM 565 O O . THR A 1 78 ? 1.097 0.954 -12.175 1.00 95.75 78 THR A O 1
ATOM 568 N N . VAL A 1 79 ? 2.399 2.439 -13.264 1.00 95.00 79 VAL A N 1
ATOM 569 C CA . VAL A 1 79 ? 3.629 1.644 -13.204 1.00 95.00 79 VAL A CA 1
ATOM 570 C C . VAL A 1 79 ? 4.085 1.461 -11.760 1.00 95.00 79 VAL A C 1
ATOM 572 O O . VAL A 1 79 ? 4.244 0.324 -11.316 1.00 95.00 79 VAL A O 1
ATOM 575 N N . LEU A 1 80 ? 4.236 2.550 -11.004 1.00 94.56 80 LEU A N 1
ATOM 576 C CA . LEU A 1 80 ? 4.726 2.503 -9.625 1.00 94.56 80 LEU A CA 1
ATOM 577 C C . LEU A 1 80 ? 3.790 1.714 -8.704 1.00 94.56 80 LEU A C 1
ATOM 579 O O . LEU A 1 80 ? 4.252 0.905 -7.896 1.00 94.56 80 LEU A O 1
ATOM 583 N N . VAL A 1 81 ? 2.472 1.886 -8.851 1.00 95.19 81 VAL A N 1
ATOM 584 C CA . VAL A 1 81 ? 1.485 1.110 -8.091 1.00 95.19 81 VAL A CA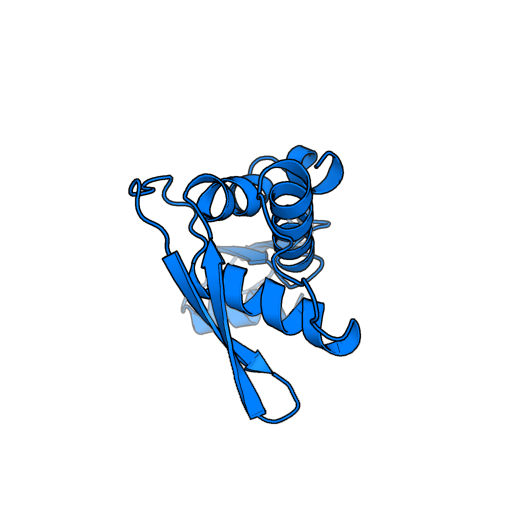 1
ATOM 585 C C . VAL A 1 81 ? 1.552 -0.367 -8.468 1.00 95.19 81 VAL A C 1
ATOM 587 O O . VAL A 1 81 ? 1.560 -1.208 -7.573 1.00 95.19 81 VAL A O 1
ATOM 590 N N . ALA A 1 82 ? 1.643 -0.713 -9.754 1.00 95.62 82 ALA A N 1
ATOM 591 C CA . ALA A 1 82 ? 1.741 -2.110 -10.169 1.00 95.62 82 ALA A CA 1
ATOM 592 C C . ALA A 1 82 ? 3.022 -2.779 -9.651 1.00 95.62 82 ALA A C 1
ATOM 594 O O . ALA A 1 82 ? 2.963 -3.904 -9.158 1.00 95.62 82 ALA A O 1
ATOM 595 N N . VAL A 1 83 ? 4.159 -2.079 -9.707 1.00 93.94 83 VAL A N 1
ATOM 596 C CA . VAL A 1 83 ? 5.430 -2.544 -9.135 1.00 93.94 83 VAL A CA 1
ATOM 597 C C . VAL A 1 83 ? 5.281 -2.784 -7.635 1.00 93.94 83 VAL A C 1
ATOM 599 O O . VAL A 1 83 ? 5.599 -3.873 -7.158 1.00 93.94 83 VAL A O 1
ATOM 602 N N . LYS A 1 84 ? 4.731 -1.810 -6.903 1.00 93.94 84 LYS A N 1
ATOM 603 C CA . LYS A 1 84 ? 4.504 -1.909 -5.460 1.00 93.94 84 LYS A CA 1
ATOM 604 C C . LYS A 1 84 ? 3.617 -3.100 -5.093 1.00 93.94 84 LYS A C 1
ATOM 606 O O . LYS A 1 84 ? 3.999 -3.910 -4.260 1.00 93.94 84 LYS A O 1
ATOM 611 N N . GLU A 1 85 ? 2.433 -3.205 -5.692 1.00 94.62 85 GLU A N 1
ATOM 612 C CA . GLU A 1 85 ? 1.432 -4.215 -5.315 1.00 94.62 85 GLU A CA 1
ATOM 613 C C . GLU A 1 85 ? 1.831 -5.638 -5.744 1.00 94.62 85 GLU A C 1
ATOM 615 O O . GLU A 1 85 ? 1.410 -6.606 -5.115 1.00 94.62 85 GLU A O 1
ATOM 620 N N . GLN A 1 86 ? 2.621 -5.793 -6.816 1.00 94.06 86 GLN A N 1
ATOM 621 C CA . GLN A 1 86 ? 3.037 -7.115 -7.301 1.00 94.06 86 GLN A CA 1
ATOM 622 C C . GLN A 1 86 ? 4.330 -7.618 -6.659 1.00 94.06 86 GLN A C 1
ATOM 624 O O . GLN A 1 86 ? 4.502 -8.832 -6.548 1.00 94.06 86 GLN A O 1
ATOM 629 N N . LEU A 1 87 ? 5.260 -6.719 -6.320 1.00 91.38 87 LEU A N 1
ATOM 630 C CA . LEU A 1 87 ? 6.645 -7.105 -6.036 1.00 91.38 87 LEU A CA 1
ATOM 631 C C . LEU A 1 87 ? 7.145 -6.706 -4.653 1.00 91.38 87 LEU A C 1
ATOM 633 O O . LEU A 1 87 ? 8.127 -7.292 -4.209 1.00 91.38 87 LEU A O 1
ATOM 637 N N . CYS A 1 88 ? 6.548 -5.709 -4.001 1.00 90.62 88 CYS A N 1
ATOM 638 C CA . CYS A 1 88 ? 7.036 -5.264 -2.705 1.00 90.62 88 CYS A CA 1
ATOM 639 C C . CYS A 1 88 ? 6.471 -6.108 -1.560 1.00 90.62 88 CYS A C 1
ATOM 641 O O . CYS A 1 88 ? 5.294 -6.470 -1.551 1.00 90.62 88 CYS A O 1
ATOM 643 N N . ASP A 1 89 ? 7.294 -6.348 -0.544 1.00 87.56 89 ASP A N 1
ATOM 644 C CA . ASP A 1 89 ? 6.895 -7.067 0.658 1.00 87.56 89 ASP A CA 1
ATOM 645 C C . ASP A 1 89 ? 7.577 -6.502 1.912 1.00 87.56 89 ASP A C 1
ATOM 647 O O . ASP A 1 89 ? 8.588 -5.804 1.851 1.00 87.56 89 ASP A O 1
ATOM 651 N N . ALA A 1 90 ? 6.981 -6.782 3.072 1.00 84.25 90 ALA A N 1
ATOM 652 C CA . ALA A 1 90 ? 7.494 -6.369 4.379 1.00 84.25 90 ALA A CA 1
ATOM 653 C C . ALA A 1 90 ? 8.170 -7.518 5.147 1.00 84.25 90 ALA A C 1
ATOM 655 O O . ALA A 1 90 ? 8.446 -7.374 6.338 1.00 84.25 90 ALA A O 1
ATOM 656 N N . SER A 1 91 ? 8.369 -8.677 4.514 1.00 80.25 91 SER A N 1
ATOM 657 C CA . SER A 1 91 ? 8.901 -9.867 5.183 1.00 80.25 91 SER A CA 1
ATOM 658 C C . SER A 1 91 ? 10.398 -9.744 5.468 1.00 80.25 91 SER A C 1
ATOM 660 O O . SER A 1 91 ? 10.902 -10.362 6.403 1.00 80.25 91 SER A O 1
ATOM 662 N N . GLY A 1 92 ? 11.103 -8.926 4.676 1.00 68.75 92 GLY A N 1
ATOM 663 C CA . GLY A 1 92 ? 12.563 -8.845 4.700 1.00 68.75 92 GLY A CA 1
ATOM 664 C C . GLY A 1 92 ? 13.241 -10.087 4.111 1.00 68.75 92 GLY A C 1
ATOM 665 O O . GLY A 1 92 ? 14.468 -10.169 4.119 1.00 68.75 92 GLY A O 1
ATOM 666 N N . GLU A 1 93 ? 12.463 -11.042 3.595 1.00 71.00 93 GLU A N 1
ATOM 667 C CA . GLU A 1 93 ? 12.943 -12.217 2.875 1.00 71.00 93 GLU A CA 1
ATOM 668 C C . GLU A 1 93 ? 13.077 -11.882 1.389 1.00 71.00 93 GLU A C 1
ATOM 670 O O . GLU A 1 93 ? 12.330 -12.359 0.537 1.00 71.00 93 GLU A O 1
ATOM 675 N N . ASP A 1 94 ? 14.058 -11.049 1.063 1.00 68.19 94 ASP A N 1
ATOM 676 C CA . ASP A 1 94 ? 14.398 -10.813 -0.330 1.00 68.19 94 ASP A CA 1
ATOM 677 C C . ASP A 1 94 ? 15.343 -11.906 -0.845 1.00 68.19 94 ASP A C 1
ATOM 679 O O . ASP A 1 94 ? 16.401 -12.175 -0.276 1.00 68.19 94 ASP A O 1
ATOM 683 N N . ASN A 1 95 ? 14.993 -12.517 -1.975 1.00 69.00 95 ASN A N 1
ATOM 684 C CA . ASN A 1 95 ? 15.947 -13.306 -2.752 1.00 69.00 95 ASN A CA 1
ATOM 685 C C . ASN A 1 95 ? 16.809 -12.390 -3.635 1.00 69.00 95 ASN A C 1
ATOM 687 O O . ASN A 1 95 ? 16.316 -11.375 -4.116 1.00 69.00 95 ASN A O 1
ATOM 691 N N . ASP A 1 96 ? 18.053 -12.775 -3.939 1.00 70.50 96 ASP A N 1
ATOM 692 C CA . ASP A 1 96 ? 18.970 -12.021 -4.824 1.00 70.50 96 ASP A CA 1
ATOM 693 C C . ASP A 1 96 ? 18.556 -12.033 -6.316 1.00 70.50 96 ASP A C 1
ATOM 695 O O . ASP A 1 96 ? 19.381 -11.957 -7.226 1.00 70.50 96 ASP A O 1
ATOM 699 N N . SER A 1 97 ? 17.264 -12.188 -6.603 1.00 79.31 97 SER A N 1
ATOM 700 C CA . SER A 1 97 ? 16.720 -12.329 -7.952 1.00 79.31 97 SER A CA 1
ATOM 701 C C . SER A 1 97 ? 15.976 -11.073 -8.383 1.00 79.31 97 SER A C 1
ATOM 703 O O . SER A 1 97 ? 15.224 -10.481 -7.611 1.00 79.31 97 SER A O 1
ATOM 705 N N . LEU A 1 98 ? 16.140 -10.707 -9.656 1.00 84.06 98 LEU A N 1
ATOM 706 C CA . LEU A 1 98 ? 15.295 -9.702 -10.297 1.00 84.06 98 LEU A CA 1
ATOM 707 C C . LEU A 1 98 ? 13.841 -10.184 -10.304 1.00 84.06 98 LEU A C 1
ATOM 709 O O . LEU A 1 98 ? 13.557 -11.319 -10.696 1.00 84.06 98 LEU A O 1
ATOM 713 N N . ALA A 1 99 ? 12.929 -9.303 -9.912 1.00 88.44 99 ALA A N 1
ATOM 714 C CA . ALA A 1 99 ? 11.496 -9.545 -9.957 1.00 88.44 99 ALA A CA 1
ATOM 715 C C . ALA A 1 99 ? 10.867 -8.737 -11.096 1.00 88.44 99 ALA A C 1
ATOM 717 O O . ALA A 1 99 ? 11.342 -7.649 -11.417 1.00 88.44 99 ALA A O 1
ATOM 718 N N . ILE A 1 100 ? 9.821 -9.279 -11.725 1.00 91.31 100 ILE A N 1
ATOM 719 C CA . ILE A 1 100 ? 9.191 -8.679 -12.907 1.00 91.31 100 ILE A CA 1
ATOM 720 C C . ILE A 1 100 ? 7.718 -8.410 -12.624 1.00 91.31 100 ILE A C 1
ATOM 722 O O . ILE A 1 100 ? 6.959 -9.353 -12.402 1.00 91.31 100 ILE A O 1
ATOM 726 N N . ALA A 1 101 ? 7.317 -7.144 -12.707 1.00 93.12 101 ALA A N 1
ATOM 727 C CA . ALA A 1 101 ? 5.924 -6.723 -12.697 1.00 93.12 101 ALA A CA 1
ATOM 728 C C . ALA A 1 101 ? 5.400 -6.674 -14.132 1.00 93.12 101 ALA A C 1
ATOM 730 O O . ALA A 1 101 ? 6.079 -6.186 -15.042 1.00 93.12 101 ALA A O 1
ATOM 731 N N . ASN A 1 102 ? 4.177 -7.161 -14.328 1.00 95.62 102 ASN A N 1
ATOM 732 C CA . ASN A 1 102 ? 3.453 -6.989 -15.582 1.00 95.62 102 ASN A CA 1
ATOM 733 C C . ASN A 1 102 ? 2.454 -5.849 -15.391 1.00 95.62 102 ASN A C 1
ATOM 735 O O . ASN A 1 102 ? 1.538 -5.957 -14.575 1.00 95.62 102 ASN A O 1
ATOM 739 N N . VAL A 1 103 ? 2.646 -4.756 -16.122 1.00 95.94 103 VAL A N 1
ATOM 740 C CA . VAL A 1 103 ? 1.842 -3.538 -16.002 1.00 95.94 103 VAL A CA 1
ATOM 741 C C . VAL A 1 103 ? 0.980 -3.394 -17.245 1.00 95.94 103 VAL A C 1
ATOM 743 O O . VAL A 1 103 ? 1.494 -3.435 -18.361 1.00 95.94 103 VAL A O 1
ATOM 746 N N . VAL A 1 104 ? -0.322 -3.210 -17.049 1.00 94.44 104 VAL A N 1
ATOM 747 C CA . VAL A 1 104 ? -1.251 -2.829 -18.116 1.00 94.44 104 VAL A CA 1
ATOM 748 C C . VAL A 1 104 ? -1.449 -1.322 -18.023 1.00 94.44 104 VAL A C 1
ATOM 750 O O . VAL A 1 104 ? -1.925 -0.831 -17.000 1.00 94.44 104 VAL A O 1
ATOM 753 N N . LEU A 1 105 ? -1.035 -0.595 -19.058 1.00 92.62 105 LEU A N 1
ATOM 754 C CA . LEU A 1 105 ? -1.214 0.853 -19.150 1.00 92.62 105 LEU A CA 1
ATOM 755 C C . LEU A 1 105 ? -2.661 1.200 -19.522 1.00 92.62 105 LEU A C 1
ATOM 757 O O . LEU A 1 105 ? -3.442 0.333 -19.919 1.00 92.62 105 LEU A O 1
ATOM 761 N N . LYS A 1 106 ? -3.028 2.482 -19.425 1.00 90.50 106 LYS A N 1
ATOM 762 C CA . LYS A 1 106 ? -4.398 2.950 -19.711 1.00 90.50 106 LYS A CA 1
ATOM 763 C C . LYS A 1 106 ? -4.845 2.724 -21.155 1.00 90.50 106 LYS A C 1
ATOM 765 O O . LYS A 1 106 ? -6.042 2.708 -21.424 1.00 90.50 106 LYS A O 1
ATOM 770 N N . ASP A 1 107 ? -3.896 2.569 -22.070 1.00 91.75 107 ASP A N 1
ATOM 771 C CA . ASP A 1 107 ? -4.122 2.296 -23.489 1.00 91.75 107 ASP A CA 1
ATOM 772 C C . ASP A 1 107 ? -3.993 0.805 -23.854 1.00 91.75 107 ASP A C 1
ATOM 774 O O . ASP A 1 107 ? -3.757 0.465 -25.015 1.00 91.75 107 ASP A O 1
ATOM 778 N N . ASP A 1 108 ? -4.132 -0.083 -22.863 1.00 92.06 108 ASP A N 1
ATOM 779 C CA . ASP A 1 108 ? -4.052 -1.545 -22.974 1.00 92.06 108 ASP A CA 1
ATOM 780 C C . ASP A 1 108 ? -2.678 -2.097 -23.406 1.00 92.06 108 ASP A C 1
ATOM 782 O O . ASP A 1 108 ? -2.515 -3.307 -23.624 1.00 92.06 108 ASP A O 1
ATOM 786 N N . ARG A 1 109 ? -1.638 -1.254 -23.493 1.00 92.44 109 ARG A N 1
ATOM 787 C CA . ARG A 1 109 ? -0.267 -1.742 -23.680 1.00 92.44 109 ARG A CA 1
ATOM 788 C C . ARG A 1 109 ? 0.205 -2.491 -22.438 1.00 92.44 109 ARG A C 1
ATOM 790 O O . ARG A 1 109 ? -0.042 -2.087 -21.306 1.00 92.44 109 ARG A O 1
ATOM 797 N N . ASN A 1 110 ? 0.949 -3.570 -22.668 1.00 93.81 110 ASN A N 1
ATOM 798 C CA . ASN A 1 110 ? 1.576 -4.353 -21.610 1.00 93.81 110 ASN A CA 1
ATOM 799 C C . ASN A 1 110 ? 3.063 -4.010 -21.513 1.00 93.81 110 ASN A C 1
ATOM 801 O O . ASN A 1 110 ? 3.807 -4.172 -22.483 1.00 93.81 110 ASN A O 1
ATOM 805 N N . LEU A 1 111 ? 3.496 -3.592 -20.330 1.00 93.38 111 LEU A N 1
ATOM 806 C CA . LEU A 1 111 ? 4.883 -3.316 -19.990 1.00 93.38 111 LEU A CA 1
ATOM 807 C C . LEU A 1 111 ? 5.397 -4.375 -19.011 1.00 93.38 111 LEU A C 1
ATOM 809 O O . LEU A 1 111 ? 4.676 -4.834 -18.125 1.00 93.38 111 LEU A O 1
ATOM 813 N N . ARG A 1 112 ? 6.667 -4.755 -19.163 1.00 93.00 112 ARG A N 1
ATOM 814 C CA . ARG A 1 112 ? 7.377 -5.593 -18.194 1.00 93.00 112 ARG A CA 1
ATOM 815 C C . ARG A 1 112 ? 8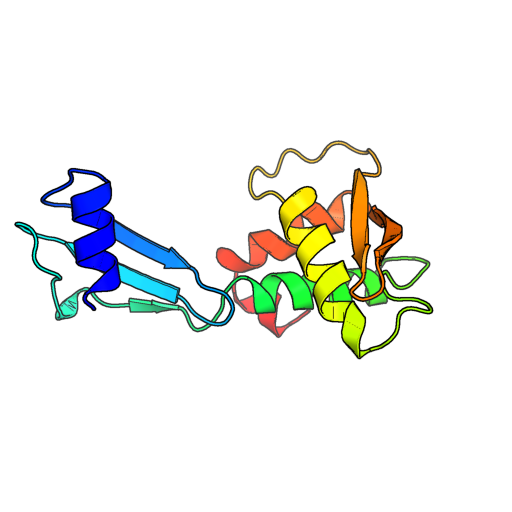.429 -4.745 -17.508 1.00 93.00 112 ARG A C 1
ATOM 817 O O . ARG A 1 112 ? 9.365 -4.297 -18.166 1.00 93.00 112 ARG A O 1
ATOM 824 N N . VAL A 1 113 ? 8.269 -4.555 -16.207 1.00 91.06 113 VAL A N 1
ATOM 825 C CA . VAL A 1 113 ? 9.182 -3.760 -15.385 1.00 91.06 113 VAL A CA 1
ATOM 826 C C . VAL A 1 113 ? 9.953 -4.696 -14.477 1.00 91.06 113 VAL A C 1
ATOM 828 O O . VAL A 1 113 ? 9.352 -5.457 -13.721 1.00 91.06 113 VAL A O 1
ATOM 831 N N . SER A 1 114 ? 11.279 -4.650 -14.565 1.00 88.19 114 SER A N 1
ATOM 832 C CA . SER A 1 114 ? 12.168 -5.467 -13.743 1.00 88.19 114 SER A CA 1
ATOM 833 C C . SER A 1 114 ? 12.778 -4.615 -12.640 1.00 88.19 114 SER A C 1
ATOM 835 O O . SER A 1 114 ? 13.391 -3.595 -12.944 1.00 88.19 114 SER A O 1
ATOM 837 N N . ILE A 1 115 ? 12.669 -5.053 -11.387 1.00 86.19 115 ILE A N 1
ATOM 838 C CA . ILE A 1 115 ? 13.317 -4.395 -10.246 1.00 86.19 115 ILE A CA 1
ATOM 839 C C . ILE A 1 115 ? 14.184 -5.370 -9.453 1.00 86.19 115 ILE A C 1
ATOM 841 O O . ILE A 1 115 ? 13.943 -6.581 -9.428 1.00 86.19 115 ILE A O 1
ATOM 845 N N . GLY A 1 116 ? 15.216 -4.821 -8.815 1.00 79.12 116 GLY A N 1
ATOM 846 C CA . GLY A 1 116 ? 16.102 -5.553 -7.917 1.00 79.12 116 GLY A CA 1
ATOM 847 C C . GLY A 1 116 ? 15.604 -5.602 -6.472 1.00 79.12 116 GLY A C 1
ATOM 848 O O . GLY A 1 116 ? 14.673 -4.901 -6.081 1.00 79.12 116 GLY A O 1
ATOM 849 N N . VAL A 1 117 ? 16.307 -6.412 -5.684 1.00 71.56 117 VAL A N 1
ATOM 850 C CA . VAL A 1 117 ? 16.119 -6.705 -4.253 1.00 71.56 117 VAL A CA 1
ATOM 851 C C . VAL A 1 117 ? 15.749 -5.467 -3.421 1.00 71.56 117 VAL A C 1
ATOM 853 O O . VAL A 1 117 ? 14.688 -5.424 -2.811 1.00 71.56 117 VAL A O 1
ATOM 856 N N . GLY A 1 118 ? 16.580 -4.416 -3.451 1.00 75.56 118 GLY A N 1
ATOM 857 C CA . GLY A 1 118 ? 16.430 -3.256 -2.561 1.00 75.56 118 GLY A CA 1
ATOM 858 C C . GLY A 1 118 ? 15.151 -2.434 -2.765 1.00 75.56 118 GLY A C 1
ATOM 859 O O . GLY A 1 118 ? 14.671 -1.815 -1.821 1.00 75.56 118 GLY A O 1
ATOM 860 N N . LEU A 1 119 ? 14.561 -2.448 -3.963 1.00 78.94 119 LEU A N 1
ATOM 861 C CA . LEU A 1 119 ? 13.321 -1.715 -4.253 1.00 78.94 119 LEU A CA 1
ATOM 862 C C . LEU A 1 119 ? 12.083 -2.380 -3.638 1.00 78.94 119 LEU A C 1
ATOM 864 O O . LEU A 1 119 ? 11.101 -1.697 -3.348 1.00 78.94 119 LEU A O 1
ATOM 868 N N . ARG A 1 120 ? 12.121 -3.700 -3.423 1.00 85.06 120 ARG A N 1
ATOM 869 C CA . ARG A 1 120 ? 10.961 -4.476 -2.965 1.00 85.06 120 ARG A CA 1
ATOM 870 C C . ARG A 1 120 ? 10.676 -4.285 -1.479 1.00 85.06 120 ARG A C 1
ATOM 872 O O . ARG A 1 120 ? 9.521 -4.104 -1.107 1.00 85.06 120 ARG A O 1
ATOM 879 N N . SER A 1 121 ? 11.710 -4.266 -0.641 1.00 87.31 121 SER A N 1
ATOM 880 C CA . SER A 1 121 ? 11.547 -4.236 0.820 1.00 87.31 121 SER A CA 1
ATOM 881 C C . SER A 1 121 ? 11.765 -2.862 1.455 1.00 87.31 121 SER A C 1
ATOM 883 O O . SER A 1 121 ? 11.084 -2.508 2.425 1.00 87.31 121 SER A O 1
ATOM 885 N N . VAL A 1 122 ? 12.685 -2.046 0.927 1.00 87.19 122 VAL A N 1
ATOM 886 C CA . VAL A 1 122 ? 13.063 -0.769 1.563 1.00 87.19 122 VAL A CA 1
ATOM 887 C C . VAL A 1 122 ? 11.919 0.243 1.513 1.00 87.19 122 VAL A C 1
ATOM 889 O O . VAL A 1 122 ? 11.633 0.890 2.523 1.00 87.19 122 VAL A O 1
ATOM 892 N N . ALA A 1 123 ? 11.216 0.346 0.382 1.00 88.69 123 ALA A N 1
ATOM 893 C CA . ALA A 1 123 ? 10.095 1.273 0.239 1.00 88.69 123 ALA A CA 1
ATOM 894 C C . ALA A 1 123 ? 8.957 0.950 1.228 1.00 88.69 123 ALA A C 1
ATOM 896 O O . ALA A 1 123 ? 8.455 1.838 1.920 1.00 88.69 123 ALA A O 1
ATOM 897 N N . VAL A 1 124 ? 8.594 -0.332 1.366 1.00 90.62 124 VAL A N 1
ATOM 898 C CA . VAL A 1 124 ? 7.534 -0.780 2.291 1.00 90.62 124 VAL A CA 1
ATOM 899 C C . VAL A 1 124 ? 7.964 -0.658 3.751 1.00 90.62 124 VAL A C 1
ATOM 901 O O . VAL A 1 124 ? 7.144 -0.320 4.606 1.00 90.62 124 VAL A O 1
ATOM 904 N N . SER A 1 125 ? 9.257 -0.823 4.044 1.00 90.12 125 SER A N 1
ATOM 905 C CA . SER A 1 125 ? 9.814 -0.563 5.379 1.00 90.12 125 SER A CA 1
ATOM 906 C C . SER A 1 125 ? 9.572 0.879 5.844 1.00 90.12 125 SER A C 1
ATOM 908 O O . SER A 1 125 ? 9.497 1.140 7.047 1.00 90.12 125 SER A O 1
ATOM 910 N N . GLY A 1 126 ? 9.357 1.814 4.912 1.00 90.50 126 GLY A N 1
ATOM 911 C CA . GLY A 1 126 ? 8.930 3.179 5.203 1.00 90.50 126 GLY A CA 1
ATOM 912 C C . GLY A 1 126 ? 7.633 3.275 6.019 1.00 90.50 126 GLY A C 1
ATOM 913 O O . GLY A 1 126 ? 7.480 4.224 6.784 1.00 90.50 126 GLY A O 1
ATOM 914 N N . LEU A 1 127 ? 6.744 2.274 5.967 1.00 92.44 127 LEU A N 1
ATOM 915 C CA . LEU A 1 127 ? 5.547 2.224 6.822 1.00 92.44 127 LEU A CA 1
ATOM 916 C C . LEU A 1 127 ? 5.883 2.052 8.315 1.00 92.44 127 LEU A C 1
ATOM 918 O O . LEU A 1 127 ? 5.119 2.497 9.169 1.00 92.44 127 LEU A O 1
ATOM 922 N N . PHE A 1 128 ? 7.031 1.447 8.636 1.00 92.00 128 PHE A N 1
ATOM 923 C CA . PHE A 1 128 ? 7.535 1.284 10.007 1.00 92.00 128 PHE A CA 1
ATOM 924 C C . PHE A 1 128 ? 8.556 2.364 10.384 1.00 92.00 128 PHE A C 1
ATOM 926 O O . PHE A 1 128 ? 8.710 2.700 11.561 1.00 92.00 128 PHE A O 1
ATOM 933 N N . TYR A 1 129 ? 9.217 2.953 9.383 1.00 91.44 129 TYR A N 1
ATOM 934 C CA . TYR A 1 129 ? 10.196 4.028 9.532 1.00 91.44 129 TYR A CA 1
ATOM 935 C C . TYR A 1 129 ? 9.817 5.236 8.657 1.00 91.44 129 TYR A C 1
ATOM 937 O O . TYR A 1 129 ? 10.484 5.502 7.657 1.00 91.44 12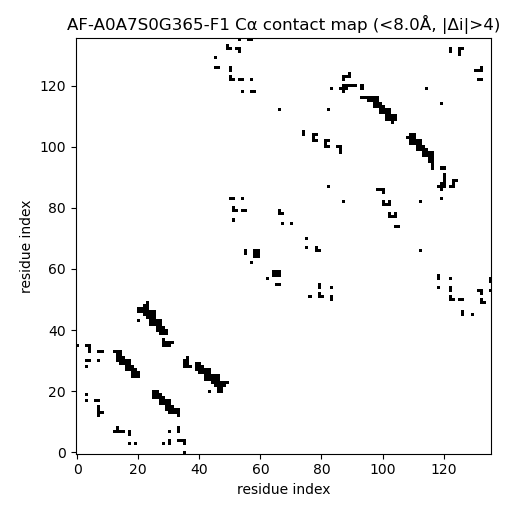9 TYR A O 1
ATOM 945 N N . PRO A 1 130 ? 8.805 6.041 9.042 1.00 89.94 130 PRO A N 1
ATOM 946 C CA . PRO A 1 130 ? 8.199 7.055 8.163 1.00 89.94 130 PRO A CA 1
ATOM 947 C C . PRO A 1 130 ? 9.142 8.167 7.714 1.00 89.94 130 PRO A C 1
ATOM 949 O O . PRO A 1 130 ? 8.874 8.862 6.742 1.00 89.94 130 PRO A O 1
ATOM 952 N N . LYS A 1 131 ? 10.276 8.333 8.403 1.00 87.62 131 LYS A N 1
ATOM 953 C CA . LYS A 1 131 ? 11.334 9.242 7.958 1.00 87.62 131 LYS A CA 1
ATOM 954 C C . LYS A 1 131 ? 11.890 8.837 6.590 1.00 87.62 131 LYS A C 1
ATOM 956 O O . LYS A 1 131 ? 12.253 9.723 5.837 1.00 87.62 131 LYS A O 1
ATOM 961 N N . LEU A 1 132 ? 11.915 7.546 6.253 1.00 84.56 132 LEU A N 1
ATOM 962 C CA . LEU A 1 132 ? 12.366 7.068 4.941 1.00 84.56 132 LEU A CA 1
ATOM 963 C C . LEU A 1 132 ? 11.432 7.523 3.814 1.00 84.56 132 LEU A C 1
ATOM 965 O O . LEU A 1 132 ? 11.910 7.861 2.744 1.00 84.56 132 LEU A O 1
ATOM 9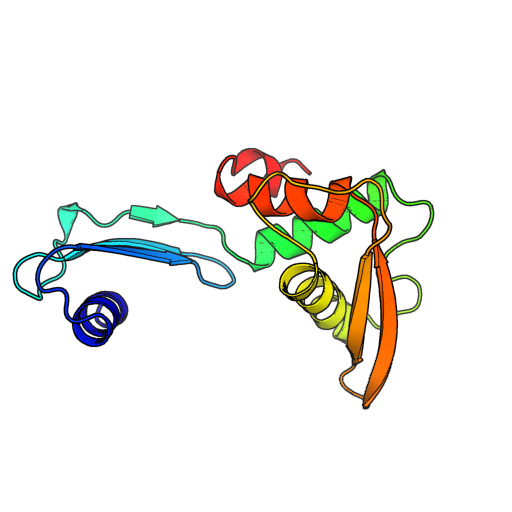69 N N . LEU A 1 133 ? 10.127 7.628 4.078 1.00 84.31 133 LEU A N 1
ATOM 970 C CA . LEU A 1 133 ? 9.130 8.069 3.095 1.00 84.31 133 LEU A CA 1
ATOM 971 C C . LEU A 1 133 ? 9.240 9.563 2.725 1.00 84.31 133 LEU A C 1
ATOM 973 O O . LEU A 1 133 ? 8.599 10.002 1.778 1.00 84.31 133 LEU A O 1
ATOM 977 N N . HIS A 1 134 ? 9.983 10.356 3.508 1.00 70.88 134 HIS A N 1
ATOM 978 C CA . HIS A 1 134 ? 10.101 11.815 3.359 1.00 70.88 134 HIS A CA 1
ATOM 979 C C . HIS A 1 134 ? 11.553 12.289 3.135 1.00 70.88 134 HIS A C 1
ATOM 981 O O . HIS A 1 134 ? 11.782 13.490 2.993 1.00 70.88 134 HIS A O 1
ATOM 987 N N . VAL A 1 135 ? 12.533 11.383 3.226 1.00 58.56 135 VAL A N 1
ATOM 988 C CA . VAL A 1 135 ? 13.980 11.683 3.161 1.00 58.56 135 VAL A CA 1
ATOM 989 C C . VAL A 1 135 ? 14.654 10.989 1.977 1.00 58.56 135 VAL A C 1
ATOM 991 O O . VAL A 1 135 ? 15.732 11.427 1.582 1.00 58.56 135 VAL A O 1
ATOM 994 N N . LEU A 1 136 ? 14.035 9.936 1.432 1.00 53.69 136 LEU A N 1
ATOM 995 C CA . LEU A 1 136 ? 14.361 9.448 0.098 1.00 53.69 136 LEU A CA 1
ATOM 996 C C . LEU A 1 136 ? 13.867 10.481 -0.911 1.00 53.69 136 LEU A C 1
ATOM 998 O O . LEU A 1 136 ? 12.646 10.755 -0.919 1.00 53.69 136 LEU A O 1
#

Organism: NCBI:txid101924

Foldseek 3Di:
DVVQLVVCVVVVHQWDWDWAADAQWTWIFTHHRSDTDPVRIDIGRGHNPLLLVLLQVCCVVPPPDGQCVPPDPVFSSQSSSQCQVPAADQPLPFDQDWDWGWTQTPVRDTDIGTDGRCSRHVSVCCVVVVVSSVVD

Secondary structure (DSSP, 8-state):
-HHHHHHHHHTT-SSEEEEEE-SS-EEEEEEETTEE-GGG-EEES--HHHHHHHHHHHHHHH-SS-TTTT--HHHHHHHHHHHHHHH--SS----SS-EEEEEE-TTS-EEEEEE-HHHHHHHHHTTTSTTHHHH-